Protein AF-A0A5K3F101-F1 (afdb_monomer)

Solvent-accessible surface area (backbone atoms only — not comparable to full-atom values): 5282 Å² total; per-residue (Å²): 139,70,47,68,75,38,82,46,77,52,74,52,74,45,78,47,72,58,96,55,89,89,52,74,72,45,77,50,76,51,76,50,52,38,64,64,68,98,68,91,78,79,74,54,55,84,88,72,68,72,51,76,77,51,61,90,74,43,43,74,52,95,70,34,67,39,80,52,80,71,73,80,76,79,80,77,126

Radius of gyration: 19.16 Å; Cα contacts (8 Å, |Δi|>4): 78; chains: 1; bounding box: 38×24×55 Å

pLDDT: mean 87.59, std 13.27, range [43.16, 98.19]

Sequence (77 aa):
MVWAASTEVGCAIHQCLPEHSDLRPFYEIACVYSPGEILLVGRPYKEGPSCSKCPQGYGCHRNQCYAKPLLPITSTL

Mean predicted aligned error: 8.03 Å

Organism: Mesocestoides corti (NCBI:txid53468)

Foldseek 3Di:
DQQQQWDDKDKDKDWDDDPDDPDDIDIDMDMDTPVDDPDDPDDSDDDDQQPPDADPQWDADPSHTDRDPPPPPPPDD

InterPro domains:
  IPR035940 CAP superfamily [G3DSA:3.40.33.10] (1-69)
  IPR035940 CAP superfamily [SSF55797] (1-46)

Secondary structure (DSSP, 8-state):
---TT--EEEEEEEEEPPSSTTSPPEEEEEEEEES--SS--S-SS--SSTTTTPPTTEEEETTEEEEPPP-------

Structure (mmCIF, N/CA/C/O backbone):
data_AF-A0A5K3F101-F1
#
_entry.id   AF-A0A5K3F101-F1
#
loop_
_atom_site.group_PDB
_atom_site.id
_atom_site.type_symbol
_atom_site.label_atom_id
_atom_site.label_alt_id
_atom_site.label_comp_id
_atom_site.label_asym_id
_atom_site.label_entity_id
_atom_site.label_seq_id
_atom_site.pdbx_PDB_ins_code
_atom_site.Cartn_x
_atom_site.Cartn_y
_atom_site.Cartn_z
_atom_site.occupancy
_atom_site.B_iso_or_equiv
_atom_site.auth_seq_id
_atom_site.auth_comp_id
_atom_site.auth_asym_id
_atom_site.auth_atom_id
_atom_site.pdbx_PDB_model_num
ATOM 1 N N . MET A 1 1 ? -1.193 2.924 -3.370 1.00 86.31 1 MET A N 1
ATOM 2 C CA . MET A 1 1 ? -2.247 1.896 -3.240 1.00 86.31 1 MET A CA 1
ATOM 3 C C . MET A 1 1 ? -2.976 2.098 -1.916 1.00 86.31 1 MET A C 1
ATOM 5 O O . MET A 1 1 ? -2.320 2.511 -0.971 1.00 86.31 1 MET A O 1
ATOM 9 N N . VAL A 1 2 ? -4.299 1.897 -1.855 1.00 93.25 2 VAL A N 1
ATOM 10 C CA . VAL A 1 2 ? -5.150 2.263 -0.691 1.00 93.25 2 VAL A CA 1
ATOM 11 C C . VAL A 1 2 ? -6.138 1.161 -0.272 1.00 93.25 2 VAL A C 1
ATOM 13 O O . VAL A 1 2 ? -7.132 1.441 0.392 1.00 93.25 2 VAL A O 1
ATOM 16 N N . TRP A 1 3 ? -5.900 -0.086 -0.684 1.00 94.81 3 TRP A N 1
ATOM 17 C CA . TRP A 1 3 ? -6.779 -1.212 -0.361 1.00 94.81 3 TRP A CA 1
ATOM 18 C C . TRP A 1 3 ? -6.586 -1.637 1.095 1.00 94.81 3 TRP A C 1
ATOM 20 O O . TRP A 1 3 ? -5.536 -2.164 1.450 1.00 94.81 3 TRP A O 1
ATOM 30 N N . ALA A 1 4 ? -7.583 -1.396 1.947 1.00 94.31 4 ALA A N 1
ATOM 31 C CA . ALA A 1 4 ? -7.470 -1.577 3.395 1.00 94.31 4 ALA A CA 1
ATOM 32 C C . ALA A 1 4 ? -7.247 -3.033 3.826 1.00 94.31 4 ALA A C 1
ATOM 34 O O . ALA A 1 4 ? -6.780 -3.264 4.937 1.00 94.31 4 ALA A O 1
ATOM 35 N N . ALA A 1 5 ? -7.597 -4.001 2.975 1.00 92.31 5 ALA A N 1
ATOM 36 C CA . ALA A 1 5 ? -7.354 -5.412 3.251 1.00 92.31 5 ALA A CA 1
ATOM 37 C C . ALA A 1 5 ? -5.894 -5.824 3.001 1.00 92.31 5 ALA A C 1
ATOM 39 O O . ALA A 1 5 ? -5.459 -6.811 3.582 1.00 92.31 5 ALA A O 1
ATOM 40 N N . SER A 1 6 ? -5.145 -5.090 2.168 1.00 94.19 6 SER A N 1
ATOM 41 C CA . SER A 1 6 ? -3.746 -5.396 1.855 1.00 94.19 6 SER A CA 1
ATOM 42 C C . SER A 1 6 ? -2.823 -4.888 2.964 1.00 94.19 6 SER A C 1
ATOM 44 O O . SER A 1 6 ? -2.833 -3.704 3.297 1.00 94.19 6 SER A O 1
ATOM 46 N N . THR A 1 7 ? -1.998 -5.772 3.515 1.00 92.81 7 THR A N 1
ATOM 47 C CA . THR A 1 7 ? -1.094 -5.495 4.645 1.00 92.81 7 THR A CA 1
ATOM 48 C C . THR A 1 7 ? 0.382 -5.536 4.266 1.00 92.81 7 THR A C 1
ATOM 50 O O . THR A 1 7 ? 1.226 -5.067 5.026 1.00 92.81 7 THR A O 1
ATOM 53 N N . GLU A 1 8 ? 0.701 -6.082 3.098 1.00 94.38 8 GLU A N 1
ATOM 54 C CA . GLU A 1 8 ? 2.058 -6.307 2.616 1.00 94.38 8 GLU A CA 1
ATOM 55 C C . GLU A 1 8 ? 2.194 -5.838 1.164 1.00 94.38 8 GLU A C 1
ATOM 57 O O . GLU A 1 8 ? 1.238 -5.868 0.381 1.00 94.38 8 GLU A O 1
ATOM 62 N N . VAL A 1 9 ? 3.405 -5.418 0.796 1.00 96.00 9 VAL A N 1
ATOM 63 C CA . VAL A 1 9 ? 3.764 -5.028 -0.568 1.00 96.00 9 VAL A CA 1
ATOM 64 C C . VAL A 1 9 ? 5.187 -5.479 -0.879 1.00 96.00 9 VAL A C 1
ATOM 66 O O . VAL A 1 9 ? 6.100 -5.264 -0.085 1.00 96.00 9 VAL A O 1
ATOM 69 N N . GLY A 1 10 ? 5.376 -6.078 -2.051 1.00 97.50 10 GLY A N 1
ATOM 70 C CA . GLY A 1 10 ? 6.685 -6.354 -2.634 1.00 97.50 10 GLY A CA 1
ATOM 71 C C . GLY A 1 10 ? 6.785 -5.684 -3.997 1.00 97.50 10 GLY A C 1
ATOM 72 O O . GLY A 1 10 ? 5.856 -5.790 -4.792 1.00 97.50 10 GLY A O 1
ATOM 73 N N . CYS A 1 11 ? 7.886 -4.991 -4.276 1.00 98.06 11 CYS A N 1
ATOM 74 C CA . CYS A 1 11 ? 8.106 -4.332 -5.562 1.00 98.06 11 CYS A CA 1
ATOM 75 C C . CYS A 1 11 ? 9.449 -4.743 -6.167 1.00 98.06 11 CYS A C 1
ATOM 77 O O . CYS A 1 11 ? 10.415 -4.977 -5.443 1.00 98.06 11 CYS A O 1
ATOM 79 N N . ALA A 1 12 ? 9.510 -4.772 -7.493 1.00 98.19 12 ALA A N 1
ATOM 80 C CA . ALA A 1 12 ? 10.723 -4.968 -8.270 1.00 98.19 12 ALA A CA 1
ATOM 81 C C . ALA A 1 12 ? 10.804 -3.896 -9.358 1.00 98.19 12 ALA A C 1
ATOM 83 O O . ALA A 1 12 ? 9.784 -3.499 -9.920 1.00 98.19 12 ALA A O 1
ATOM 84 N N . ILE A 1 13 ? 12.018 -3.431 -9.644 1.00 97.25 13 ILE A N 1
ATOM 85 C CA . ILE A 1 13 ? 12.297 -2.460 -10.700 1.00 97.25 13 ILE A CA 1
ATOM 86 C C . ILE A 1 13 ? 13.303 -3.055 -11.682 1.00 97.25 13 ILE A C 1
ATOM 88 O O . ILE A 1 13 ? 14.273 -3.692 -11.269 1.00 97.25 13 ILE A O 1
ATOM 92 N N . HIS A 1 14 ? 13.076 -2.848 -12.973 1.00 95.69 14 HIS A N 1
ATOM 93 C CA . HIS A 1 14 ? 13.947 -3.315 -14.042 1.00 95.69 14 HIS A CA 1
ATOM 94 C C . HIS A 1 14 ? 14.146 -2.224 -15.093 1.00 95.69 14 HIS A C 1
ATOM 96 O O . HIS A 1 14 ? 13.224 -1.470 -15.394 1.00 95.69 14 HIS A O 1
ATOM 102 N N . GLN A 1 15 ? 15.355 -2.126 -15.644 1.00 93.81 15 GLN A N 1
ATOM 103 C CA . GLN A 1 15 ? 15.632 -1.243 -16.771 1.00 93.81 15 GLN A CA 1
ATOM 104 C C . GLN A 1 15 ? 15.431 -2.014 -18.075 1.00 93.81 15 GLN A C 1
ATOM 106 O O . GLN A 1 15 ? 16.203 -2.917 -18.387 1.00 93.81 15 GLN A O 1
ATOM 111 N N . CYS A 1 16 ? 14.426 -1.626 -18.848 1.00 90.69 16 CYS A N 1
ATOM 112 C CA . CYS A 1 16 ? 14.103 -2.230 -20.129 1.00 90.69 16 CYS A CA 1
ATOM 113 C C . CYS A 1 16 ? 14.868 -1.519 -21.253 1.00 90.69 16 CYS A C 1
ATOM 115 O O . CYS A 1 16 ? 14.804 -0.292 -21.404 1.00 90.69 16 CYS A O 1
ATOM 117 N N . LEU A 1 17 ? 15.589 -2.304 -22.053 1.00 87.94 17 LEU A N 1
ATOM 118 C CA . LEU A 1 17 ? 16.225 -1.856 -23.288 1.00 87.94 17 LEU A CA 1
ATOM 119 C C . LEU A 1 17 ? 15.294 -2.228 -24.449 1.00 87.94 17 LEU A C 1
ATOM 121 O O . LEU A 1 17 ? 15.008 -3.411 -24.622 1.00 87.94 17 LEU A O 1
ATOM 125 N N . PRO A 1 18 ? 14.771 -1.256 -25.208 1.00 81.56 18 PRO A N 1
ATOM 126 C CA . PRO A 1 18 ? 13.852 -1.558 -26.293 1.00 81.56 18 PRO A CA 1
ATOM 127 C C . PRO A 1 18 ? 14.547 -2.342 -27.411 1.00 81.56 18 PRO A C 1
ATOM 129 O O . PRO A 1 18 ? 15.678 -2.046 -27.790 1.00 81.56 18 PRO A O 1
ATOM 132 N N . GLU A 1 19 ? 13.841 -3.340 -27.939 1.00 75.25 19 GLU A N 1
ATOM 133 C CA . GLU A 1 19 ? 14.331 -4.251 -28.985 1.00 75.25 19 GLU A CA 1
ATOM 134 C C . GLU A 1 19 ? 14.457 -3.551 -30.355 1.00 75.25 19 GLU A C 1
ATOM 136 O O . GLU A 1 19 ? 15.281 -3.926 -31.186 1.00 75.25 19 GLU A O 1
ATOM 141 N N . HIS A 1 20 ? 13.687 -2.473 -30.559 1.00 75.62 20 HIS A N 1
ATOM 142 C CA . HIS A 1 20 ? 13.761 -1.583 -31.718 1.00 75.62 20 HIS A CA 1
ATOM 143 C C . HIS A 1 20 ? 14.298 -0.197 -31.320 1.00 75.62 20 HIS A C 1
ATOM 145 O O . HIS A 1 20 ? 13.902 0.379 -30.306 1.00 75.62 20 HIS A O 1
ATOM 151 N N . SER A 1 21 ? 15.199 0.336 -32.149 1.00 65.00 21 SER A N 1
ATOM 152 C CA . SER A 1 21 ? 16.135 1.434 -31.852 1.00 65.00 21 SER A CA 1
ATOM 153 C C . SER A 1 21 ? 15.534 2.820 -31.602 1.00 65.00 21 SER A C 1
ATOM 155 O O . SER A 1 21 ? 16.273 3.737 -31.249 1.00 65.00 21 SER A O 1
ATOM 157 N N . ASP A 1 22 ? 14.228 3.000 -31.789 1.00 75.50 22 ASP A N 1
ATOM 158 C CA . ASP A 1 22 ? 13.602 4.329 -31.753 1.00 75.50 22 ASP A CA 1
ATOM 159 C C . ASP A 1 22 ? 13.118 4.731 -30.352 1.00 75.50 22 ASP A C 1
ATOM 161 O O . ASP A 1 22 ? 12.735 5.880 -30.114 1.00 75.50 22 ASP A O 1
ATOM 165 N N . LEU A 1 23 ? 13.155 3.801 -29.395 1.00 75.94 23 LEU A N 1
ATOM 166 C CA . LEU A 1 23 ? 12.775 4.054 -28.011 1.00 75.94 23 LEU A CA 1
ATOM 167 C C . LEU A 1 23 ? 14.016 4.225 -27.129 1.00 75.94 23 LEU A C 1
ATOM 169 O O . LEU A 1 23 ? 15.041 3.567 -27.297 1.00 75.94 23 LEU A O 1
ATOM 173 N N . ARG A 1 24 ? 13.920 5.123 -26.146 1.00 84.31 24 ARG A N 1
ATOM 174 C CA . ARG A 1 24 ? 14.955 5.278 -25.116 1.00 84.31 24 ARG A CA 1
ATOM 175 C C . ARG A 1 24 ? 14.794 4.197 -24.042 1.00 84.31 24 ARG A C 1
ATOM 177 O O . ARG A 1 24 ? 13.659 3.789 -23.788 1.00 84.31 24 ARG A O 1
ATOM 184 N N . PRO A 1 25 ? 15.888 3.767 -23.380 1.00 87.94 25 PRO A N 1
ATOM 185 C CA . PRO A 1 25 ? 15.791 2.895 -22.216 1.00 87.94 25 PRO A CA 1
ATOM 186 C C . PRO A 1 25 ? 14.828 3.483 -21.182 1.00 87.94 25 PRO A C 1
ATOM 188 O O . PRO A 1 25 ? 14.863 4.688 -20.918 1.00 87.94 25 PRO A O 1
ATOM 191 N N . PHE A 1 26 ? 13.989 2.638 -20.592 1.00 90.69 26 PHE A N 1
ATOM 192 C CA . PHE A 1 26 ? 13.021 3.041 -19.574 1.00 90.69 26 PHE A CA 1
ATOM 193 C C . PHE A 1 26 ? 13.079 2.096 -18.376 1.00 90.69 26 PHE A C 1
ATOM 195 O O . PHE A 1 26 ? 13.609 0.994 -18.470 1.00 90.69 26 PHE A O 1
ATOM 202 N N . TYR A 1 27 ? 12.563 2.543 -17.234 1.00 94.69 27 TYR A N 1
ATOM 203 C CA . TYR A 1 27 ? 12.441 1.705 -16.047 1.00 94.69 27 TYR A CA 1
ATOM 204 C C . TYR A 1 27 ? 10.998 1.251 -15.891 1.00 94.69 27 TYR A C 1
ATOM 206 O O . TYR A 1 27 ? 10.081 2.072 -15.914 1.00 94.69 27 TYR A O 1
ATOM 214 N N . GLU A 1 28 ? 10.814 -0.045 -15.697 1.00 95.00 28 GLU A N 1
ATOM 215 C CA . GLU A 1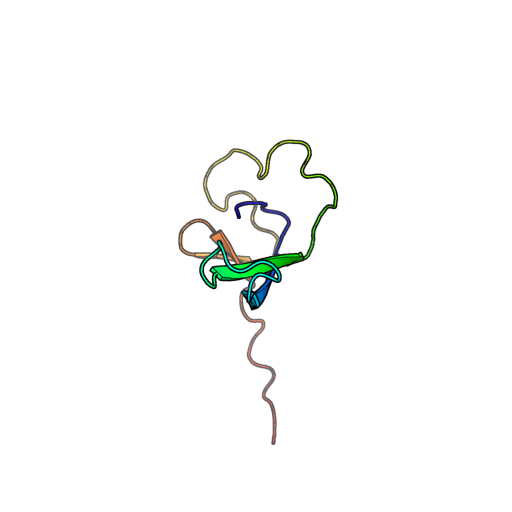 28 ? 9.543 -0.646 -15.334 1.00 95.00 28 GLU A CA 1
ATOM 216 C C . GLU A 1 28 ? 9.579 -1.042 -13.861 1.00 95.00 28 GLU A C 1
ATOM 218 O O . GLU A 1 28 ? 10.542 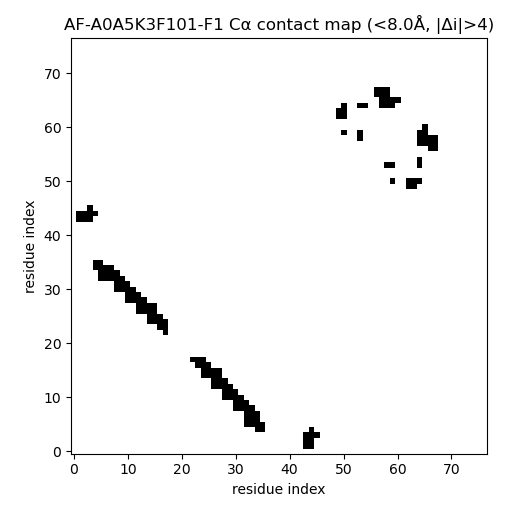-1.648 -13.389 1.00 95.00 28 GLU A O 1
ATOM 223 N N . ILE A 1 29 ? 8.534 -0.675 -13.123 1.00 96.94 29 ILE A N 1
ATOM 224 C CA . ILE A 1 29 ? 8.341 -1.075 -11.733 1.00 96.94 29 ILE A CA 1
ATOM 225 C C . ILE A 1 29 ? 7.053 -1.881 -11.627 1.00 96.94 29 ILE A C 1
ATOM 227 O O . ILE A 1 29 ? 5.984 -1.424 -12.028 1.00 96.94 29 ILE A O 1
ATOM 231 N N . ALA A 1 30 ? 7.157 -3.070 -11.045 1.00 96.31 30 ALA A N 1
ATOM 232 C CA . ALA A 1 30 ? 6.022 -3.917 -10.722 1.00 96.31 30 ALA A CA 1
ATOM 233 C C . ALA A 1 30 ? 5.912 -4.048 -9.203 1.00 96.31 30 ALA A C 1
ATOM 235 O O . ALA A 1 30 ? 6.909 -4.296 -8.526 1.00 96.31 30 ALA A O 1
ATOM 236 N N . CYS A 1 31 ? 4.702 -3.896 -8.667 1.00 96.06 31 CYS A N 1
ATOM 237 C CA . CYS A 1 31 ? 4.406 -4.102 -7.252 1.00 96.06 31 CYS A CA 1
ATOM 238 C C . CYS A 1 31 ? 3.271 -5.114 -7.094 1.00 96.06 31 CYS A C 1
ATOM 240 O O . CYS A 1 31 ? 2.256 -5.028 -7.783 1.00 96.06 31 CYS A O 1
ATOM 242 N N . VAL A 1 32 ? 3.434 -6.036 -6.150 1.00 95.31 32 VAL A N 1
ATOM 243 C CA . VAL A 1 32 ? 2.453 -7.051 -5.761 1.00 95.31 32 VAL A CA 1
ATOM 244 C C . VAL A 1 32 ? 2.042 -6.796 -4.315 1.00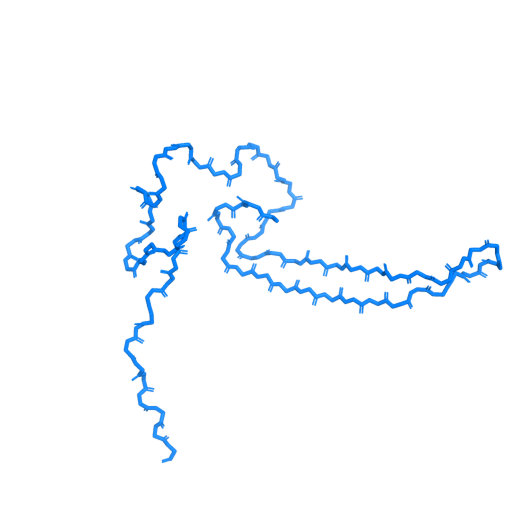 95.31 32 VAL A C 1
ATOM 246 O O . VAL A 1 32 ? 2.884 -6.491 -3.470 1.00 95.31 32 VAL A O 1
ATOM 249 N N . TYR A 1 33 ? 0.746 -6.909 -4.033 1.00 94.25 33 TYR A N 1
ATOM 250 C CA . TYR A 1 33 ? 0.154 -6.635 -2.723 1.00 94.25 33 TYR A CA 1
ATOM 251 C C . TYR A 1 33 ? -0.446 -7.913 -2.130 1.00 94.25 33 TYR A C 1
ATOM 253 O O . TYR A 1 33 ? -1.031 -8.710 -2.862 1.00 94.25 33 TYR A O 1
ATOM 261 N N . SER A 1 34 ? -0.317 -8.097 -0.814 1.00 94.56 34 SER A N 1
ATOM 262 C CA . SER A 1 34 ? -0.865 -9.241 -0.072 1.00 94.56 34 SER A CA 1
ATOM 263 C C . SER A 1 34 ? -1.617 -8.767 1.183 1.00 94.56 34 SER A C 1
ATOM 265 O O . SER A 1 34 ? -1.112 -7.898 1.895 1.00 94.56 34 SER A O 1
ATOM 267 N N . PRO A 1 35 ? -2.817 -9.295 1.478 1.00 93.62 35 PRO A N 1
ATOM 268 C CA . PRO A 1 35 ? -3.717 -9.977 0.551 1.00 93.62 35 PRO A CA 1
ATOM 269 C C . PRO A 1 35 ? -4.013 -9.116 -0.683 1.00 93.62 35 PRO A C 1
ATOM 271 O O . PRO A 1 35 ? -4.235 -7.907 -0.573 1.00 93.62 35 PRO A O 1
ATOM 274 N N . GLY A 1 36 ? -3.985 -9.741 -1.857 1.00 88.19 36 GLY A N 1
ATOM 275 C CA . GLY A 1 36 ? -4.283 -9.109 -3.139 1.00 88.19 36 GLY A CA 1
ATOM 276 C C . GLY A 1 36 ? -5.484 -9.767 -3.805 1.00 88.19 36 GLY A C 1
ATOM 277 O O . GLY A 1 36 ? -5.797 -10.925 -3.534 1.00 88.19 36 GLY A O 1
ATOM 278 N N . GLU A 1 37 ? -6.140 -9.035 -4.698 1.00 86.44 37 GLU A N 1
ATOM 279 C CA . GLU A 1 37 ? -7.212 -9.554 -5.548 1.00 86.44 37 GLU A CA 1
ATOM 280 C C . GLU A 1 37 ? -6.828 -9.384 -7.018 1.00 86.44 37 GLU A C 1
ATOM 282 O O . GLU A 1 37 ? -6.188 -8.399 -7.387 1.00 86.44 37 GLU A O 1
ATOM 287 N N . ILE A 1 38 ? -7.231 -10.337 -7.866 1.00 85.06 38 ILE A N 1
ATOM 288 C CA . ILE A 1 38 ? -6.990 -10.266 -9.319 1.00 85.06 38 ILE A CA 1
ATOM 289 C C . ILE A 1 38 ? -7.782 -9.103 -9.937 1.00 85.06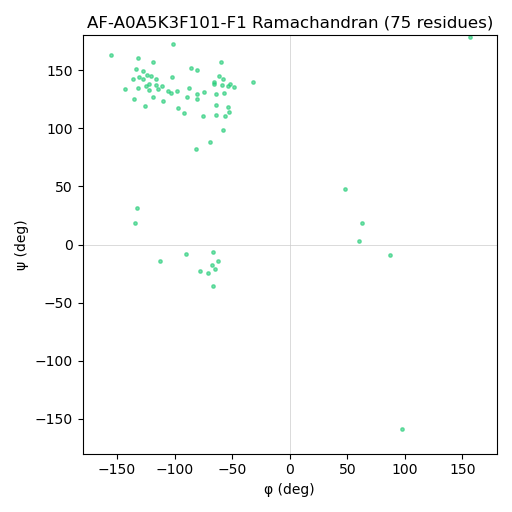 38 ILE A C 1
ATOM 291 O O . ILE A 1 38 ? -7.304 -8.440 -10.854 1.00 85.06 38 ILE A O 1
ATOM 295 N N . LEU A 1 39 ? -8.987 -8.841 -9.422 1.00 87.19 39 LEU A N 1
ATOM 296 C CA . LEU A 1 39 ? -9.862 -7.757 -9.857 1.00 87.19 39 LEU A CA 1
ATOM 297 C C . LEU A 1 39 ? -10.249 -6.906 -8.646 1.00 87.19 39 LEU A C 1
ATOM 299 O O . LEU A 1 39 ? -10.894 -7.394 -7.726 1.00 87.19 39 LEU A O 1
ATOM 303 N N . LEU A 1 40 ? -9.892 -5.622 -8.662 1.00 86.50 40 LEU A N 1
ATOM 304 C CA . LEU A 1 40 ? -10.239 -4.678 -7.596 1.00 86.50 40 LEU A CA 1
ATOM 305 C C . LEU A 1 40 ? -11.674 -4.168 -7.785 1.00 86.50 40 LEU A C 1
ATOM 307 O O . LEU A 1 40 ? -11.897 -3.097 -8.351 1.00 86.50 40 LEU A O 1
ATOM 311 N N . VAL A 1 41 ? -12.658 -4.949 -7.339 1.00 91.62 41 VAL A N 1
ATOM 312 C CA . VAL A 1 41 ? -14.081 -4.595 -7.439 1.00 91.62 41 VAL A CA 1
ATOM 313 C C . VAL A 1 41 ? -14.574 -3.994 -6.121 1.00 91.62 41 VAL A C 1
ATOM 315 O O . VAL A 1 41 ? -14.377 -4.557 -5.050 1.00 91.62 41 VAL A O 1
ATOM 318 N N . GLY A 1 42 ? -15.275 -2.861 -6.190 1.00 92.06 42 GLY A N 1
ATOM 319 C CA . GLY A 1 42 ? -15.883 -2.218 -5.022 1.00 92.06 42 GLY A CA 1
ATOM 320 C C . GLY A 1 42 ? -15.046 -1.084 -4.429 1.00 92.06 42 GLY A C 1
ATOM 321 O O . GLY A 1 42 ? -14.241 -0.455 -5.115 1.00 92.06 42 GLY A O 1
ATOM 322 N N . ARG A 1 43 ? -15.299 -0.753 -3.156 1.00 94.00 43 ARG A N 1
ATOM 323 C CA . ARG A 1 43 ? -14.604 0.345 -2.468 1.00 94.00 43 ARG A CA 1
ATOM 324 C C . ARG A 1 43 ? -13.310 -0.167 -1.825 1.00 94.00 43 ARG A C 1
ATOM 326 O O . ARG A 1 43 ? -13.370 -1.160 -1.106 1.00 94.00 43 ARG A O 1
ATOM 333 N N . PRO A 1 44 ? -12.185 0.554 -1.965 1.00 94.62 44 PRO A N 1
ATOM 334 C CA . PRO A 1 44 ? -10.895 0.117 -1.431 1.00 94.62 44 PRO A CA 1
ATOM 335 C C . PRO A 1 44 ? -10.815 0.086 0.093 1.00 94.62 44 PRO A C 1
ATOM 337 O O . PRO A 1 44 ? -9.936 -0.550 0.663 1.00 94.62 44 PRO A O 1
ATOM 340 N N . TYR A 1 45 ? -11.731 0.769 0.767 1.00 95.25 45 TYR A N 1
ATOM 341 C CA . TYR A 1 45 ? -11.839 0.781 2.213 1.00 95.25 45 TYR A CA 1
ATOM 342 C C . TYR A 1 45 ? -13.272 1.111 2.621 1.00 95.25 45 TYR A C 1
ATOM 344 O O . TYR A 1 45 ? -14.078 1.631 1.841 1.00 95.25 45 TYR A O 1
ATOM 352 N N . LYS A 1 46 ? -13.593 0.818 3.880 1.00 95.50 46 LYS A N 1
ATOM 353 C CA . LYS A 1 46 ? -14.864 1.207 4.480 1.00 95.50 46 LYS A CA 1
ATOM 354 C C . LYS A 1 46 ? -14.809 2.668 4.913 1.00 95.50 46 LYS A C 1
ATOM 356 O O . LYS A 1 46 ? -13.896 3.068 5.626 1.00 95.50 46 LYS A O 1
ATOM 361 N N . GLU A 1 47 ? -15.804 3.442 4.503 1.00 97.00 47 GLU A N 1
ATOM 362 C CA . GLU A 1 47 ? -15.953 4.837 4.912 1.00 97.00 47 GLU A CA 1
ATOM 363 C C . GLU A 1 47 ? -16.229 4.953 6.420 1.00 97.00 47 GLU A C 1
ATOM 365 O O . GLU A 1 47 ? -16.970 4.147 6.995 1.00 97.00 47 GLU A O 1
ATOM 370 N N . GLY A 1 48 ? -15.618 5.951 7.057 1.00 97.19 48 GLY A N 1
ATOM 371 C CA . GLY A 1 48 ? -15.790 6.254 8.474 1.00 97.19 48 GLY A CA 1
ATOM 372 C C . GLY A 1 48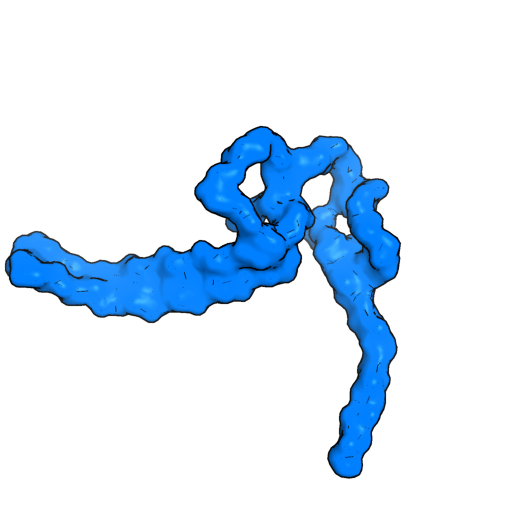 ? -14.604 7.029 9.055 1.00 97.19 48 GLY A C 1
ATOM 373 O O . GLY A 1 48 ? -13.628 7.283 8.345 1.00 97.19 48 GLY A O 1
ATOM 374 N N . PRO A 1 49 ? -14.663 7.397 10.348 1.00 98.06 49 PRO A N 1
ATOM 375 C CA . PRO A 1 49 ? -13.540 8.028 11.032 1.00 98.06 49 PRO A CA 1
ATOM 376 C C . PRO A 1 49 ? -12.287 7.148 10.980 1.00 98.06 49 PRO A C 1
ATOM 378 O O . PRO A 1 49 ? -12.380 5.921 11.122 1.00 98.06 49 PRO A O 1
ATOM 381 N N . SER A 1 50 ? -11.117 7.773 10.821 1.00 97.06 50 SER A N 1
ATOM 382 C CA . SER A 1 50 ? -9.821 7.087 10.789 1.00 97.06 50 SER A CA 1
ATOM 383 C C . SER A 1 50 ? -9.674 6.111 11.953 1.00 97.06 50 SER A C 1
ATOM 385 O O . SER A 1 50 ? -10.004 6.432 13.092 1.00 97.06 50 SER A O 1
ATOM 387 N N . CYS A 1 51 ? -9.170 4.911 11.666 1.00 95.94 51 CYS A N 1
ATOM 388 C CA .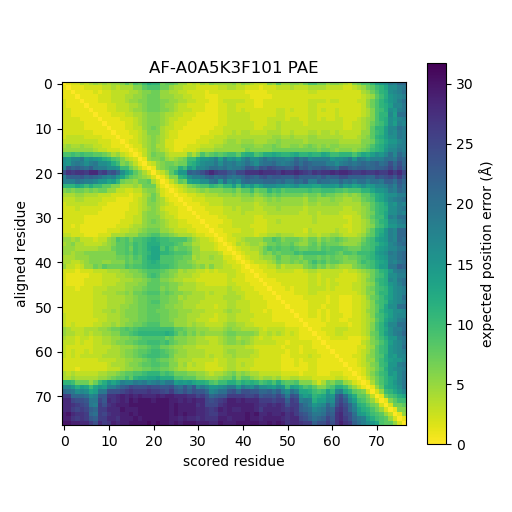 CYS A 1 51 ? -8.895 3.863 12.652 1.00 95.94 51 CYS A CA 1
ATOM 389 C C . CYS A 1 51 ? -10.097 3.345 13.473 1.00 95.94 51 CYS A C 1
ATOM 391 O O . CYS A 1 51 ? -9.915 2.450 14.296 1.00 95.94 51 CYS A O 1
ATOM 393 N N . SER A 1 52 ? -11.327 3.813 13.223 1.00 96.88 52 SER A N 1
ATOM 394 C CA . SER A 1 52 ? -12.531 3.366 13.952 1.00 96.88 52 SER A CA 1
ATOM 395 C C . SER A 1 52 ? -12.847 1.872 13.793 1.00 96.88 52 SER A C 1
ATOM 397 O O . SER A 1 52 ? -13.658 1.330 14.541 1.00 96.88 52 SER A O 1
ATOM 399 N N . LYS A 1 53 ? -12.215 1.204 12.818 1.00 96.50 53 LYS A N 1
ATOM 400 C CA . LYS A 1 53 ? -12.372 -0.227 12.521 1.00 96.50 53 LYS A CA 1
ATOM 401 C C . LYS A 1 53 ? -11.043 -0.957 12.326 1.00 96.50 53 LYS A C 1
ATOM 403 O O . LYS A 1 53 ? -10.978 -1.891 11.532 1.00 96.50 53 LYS A O 1
ATOM 408 N N . CYS A 1 54 ? -9.982 -0.534 13.013 1.00 95.56 54 CYS A N 1
ATOM 409 C CA . CYS A 1 54 ? -8.752 -1.325 13.015 1.00 95.56 54 CYS A CA 1
ATOM 410 C C . CYS A 1 54 ? -8.995 -2.723 13.616 1.00 95.56 54 CYS A C 1
ATOM 412 O O . CYS A 1 54 ? -9.780 -2.839 14.563 1.00 95.56 54 CYS A O 1
ATOM 414 N N . PRO A 1 55 ? -8.325 -3.775 13.109 1.00 93.62 55 PRO A N 1
ATOM 415 C CA . PRO A 1 55 ? -8.420 -5.106 13.696 1.00 93.62 55 PRO A CA 1
ATOM 416 C C . PRO A 1 55 ? -7.946 -5.124 15.155 1.00 93.62 55 PRO A C 1
ATOM 418 O O . PRO A 1 55 ? -7.152 -4.284 15.590 1.00 93.62 55 PRO A O 1
ATOM 421 N N . GLN A 1 56 ? -8.410 -6.107 15.926 1.00 92.69 56 GLN A N 1
ATOM 422 C CA . GLN A 1 56 ? -7.985 -6.259 17.316 1.00 92.69 56 GLN A CA 1
ATOM 423 C C . GLN A 1 56 ? -6.461 -6.448 17.404 1.00 92.69 56 GLN A C 1
ATOM 425 O O . GLN A 1 56 ? -5.865 -7.160 16.602 1.00 92.69 56 GLN A O 1
ATOM 430 N N . GLY A 1 57 ? -5.823 -5.785 18.374 1.00 89.62 57 GLY A N 1
ATOM 431 C CA . GLY A 1 57 ? -4.364 -5.805 18.547 1.00 89.62 57 GLY A CA 1
ATOM 432 C C . GLY A 1 57 ? -3.608 -4.749 17.731 1.00 89.62 57 GLY A C 1
ATOM 433 O O . GLY A 1 57 ? -2.429 -4.518 17.990 1.00 89.62 57 GLY A O 1
ATOM 434 N N . TYR A 1 58 ? -4.274 -4.040 16.817 1.00 93.62 58 TYR A N 1
ATOM 435 C CA . TYR A 1 58 ? -3.653 -2.975 16.033 1.00 93.62 58 TYR A CA 1
ATOM 436 C C . TYR A 1 58 ? -3.686 -1.636 16.783 1.00 93.62 58 TYR A C 1
ATOM 438 O O . TYR A 1 58 ? -4.534 -1.379 17.642 1.00 93.62 58 TYR A O 1
ATOM 446 N N . GLY A 1 59 ? -2.709 -0.780 16.497 1.00 94.19 59 GLY A N 1
ATOM 447 C CA . GLY A 1 59 ? -2.704 0.626 16.891 1.00 94.19 59 GLY A CA 1
ATOM 448 C C . GLY A 1 59 ? -3.104 1.525 15.727 1.00 94.19 59 GLY A C 1
ATOM 449 O O . GLY A 1 59 ? -3.231 1.067 14.594 1.00 94.19 59 GLY A O 1
ATOM 450 N N . CYS A 1 60 ? -3.275 2.816 16.007 1.00 95.69 60 CYS A N 1
ATOM 451 C CA . CYS A 1 60 ? -3.480 3.835 14.984 1.00 95.69 60 CYS A CA 1
ATOM 452 C C . CYS A 1 60 ? -2.242 4.725 14.899 1.00 95.69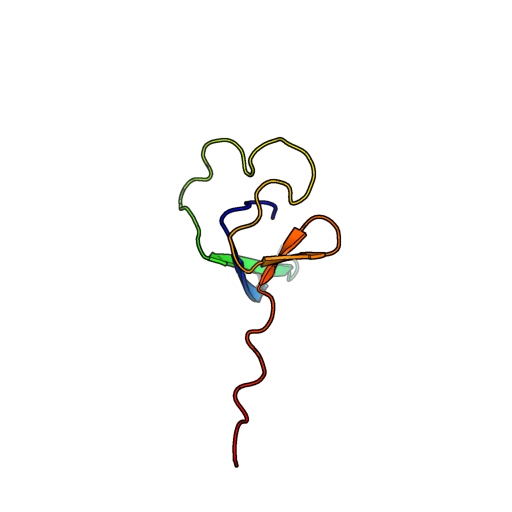 60 CYS A C 1
ATOM 454 O O . CYS A 1 60 ? -1.839 5.324 15.896 1.00 95.69 60 CYS A O 1
ATOM 456 N N . HIS A 1 61 ? -1.644 4.825 13.717 1.00 95.25 61 HIS A N 1
ATOM 457 C CA . HIS A 1 61 ? -0.536 5.730 13.450 1.00 95.25 61 HIS A CA 1
ATOM 458 C C . HIS A 1 61 ? -0.778 6.438 12.122 1.00 95.25 61 HIS A C 1
ATOM 460 O O . HIS A 1 61 ? -1.009 5.786 11.110 1.00 95.25 61 HIS A O 1
ATOM 466 N N . ARG A 1 62 ? -0.749 7.778 12.120 1.00 95.75 62 ARG A N 1
ATOM 467 C CA . ARG A 1 62 ? -0.967 8.600 10.911 1.00 95.75 62 ARG A CA 1
ATOM 468 C C . ARG A 1 62 ? -2.211 8.173 10.112 1.00 95.75 62 ARG A C 1
ATOM 470 O O . ARG A 1 62 ? -2.152 8.008 8.897 1.00 95.75 62 ARG A O 1
ATOM 477 N N . ASN A 1 63 ? -3.331 7.991 10.816 1.00 96.56 63 ASN A N 1
ATOM 478 C CA . ASN A 1 63 ? -4.619 7.543 10.267 1.00 96.56 63 ASN A CA 1
ATOM 479 C C . ASN A 1 63 ? -4.618 6.134 9.641 1.00 96.56 63 ASN A C 1
ATOM 481 O O . ASN A 1 63 ? -5.539 5.804 8.899 1.00 96.56 63 ASN A O 1
ATOM 485 N N . GLN A 1 64 ? -3.626 5.296 9.950 1.00 95.50 64 GLN A N 1
ATOM 486 C CA . GLN A 1 64 ? -3.520 3.922 9.459 1.00 95.50 64 GLN A CA 1
ATOM 487 C C . GLN A 1 64 ? -3.413 2.928 10.614 1.00 95.50 64 GLN A C 1
ATOM 489 O O . GLN A 1 64 ? -2.816 3.213 11.657 1.00 95.50 64 GLN A O 1
ATOM 494 N N . CYS A 1 65 ? -3.997 1.749 10.417 1.00 95.25 65 CYS A N 1
ATOM 495 C CA . CYS A 1 65 ? -3.862 0.642 11.349 1.00 95.25 65 CYS A CA 1
ATOM 496 C C . CYS A 1 65 ? -2.462 0.038 11.210 1.00 95.25 65 CYS A C 1
ATOM 498 O O . CYS A 1 65 ? -2.039 -0.266 10.100 1.00 95.25 65 CYS A O 1
ATOM 500 N N . TYR A 1 66 ? -1.760 -0.172 12.320 1.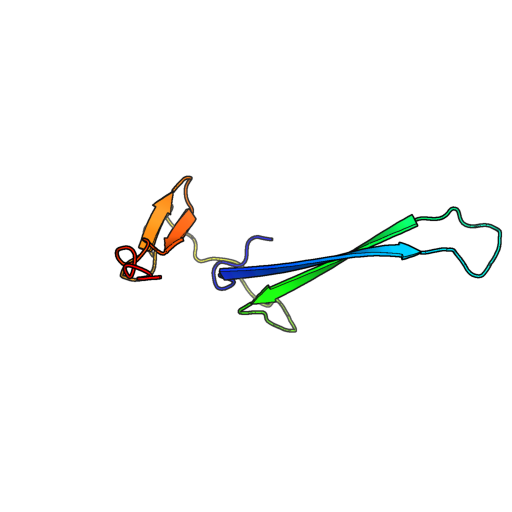00 93.50 66 TYR A N 1
ATOM 501 C CA . TYR A 1 66 ? -0.476 -0.875 12.323 1.00 93.50 66 TYR A CA 1
ATOM 502 C C . TYR A 1 66 ? -0.496 -2.006 13.345 1.00 93.50 66 TYR A C 1
ATOM 504 O O . TYR A 1 66 ? -1.085 -1.864 14.422 1.00 93.50 66 TYR A O 1
ATOM 512 N N . ALA A 1 67 ? 0.136 -3.131 13.013 1.00 89.75 67 ALA A N 1
ATOM 513 C CA . ALA A 1 67 ? 0.302 -4.220 13.960 1.00 89.75 67 ALA A CA 1
ATOM 514 C C . ALA A 1 67 ? 1.184 -3.719 15.109 1.00 89.75 67 ALA A C 1
ATOM 516 O O . ALA A 1 67 ? 2.322 -3.298 14.888 1.00 89.75 67 ALA A O 1
ATOM 517 N N . LYS A 1 68 ? 0.665 -3.726 16.341 1.00 81.81 68 LYS A N 1
ATOM 518 C CA . LYS A 1 68 ? 1.522 -3.478 17.501 1.00 81.81 68 LYS A CA 1
ATOM 519 C C . LYS A 1 68 ? 2.522 -4.631 17.552 1.00 81.81 68 LYS A C 1
ATOM 521 O O . LYS A 1 68 ? 2.071 -5.777 17.483 1.00 81.81 68 LYS A O 1
ATOM 526 N N . PRO A 1 69 ? 3.835 -4.372 17.666 1.00 69.75 69 PRO A N 1
ATOM 527 C CA . PRO A 1 69 ? 4.776 -5.445 17.917 1.00 69.75 69 PRO A CA 1
ATOM 528 C C . PRO A 1 69 ? 4.289 -6.189 19.159 1.00 69.75 69 PRO A C 1
ATOM 530 O O . PRO A 1 69 ? 4.165 -5.594 20.234 1.00 69.75 69 PRO A O 1
ATOM 533 N N . LEU A 1 70 ? 3.961 -7.472 19.005 1.00 64.31 70 LEU A N 1
ATOM 534 C CA . LEU A 1 70 ? 3.963 -8.367 20.152 1.00 64.31 70 LEU A CA 1
ATOM 535 C C . LEU A 1 70 ? 5.388 -8.272 20.703 1.00 64.31 70 LEU A C 1
ATOM 537 O O . LEU A 1 70 ? 6.332 -8.267 19.913 1.00 64.31 70 LEU A O 1
ATOM 541 N N . LEU A 1 71 ? 5.511 -8.046 22.013 1.00 61.44 71 LEU A N 1
ATOM 542 C CA . LEU A 1 71 ? 6.772 -7.824 22.731 1.00 61.44 71 LEU A CA 1
ATOM 543 C C . LEU A 1 71 ? 7.939 -8.604 22.104 1.00 61.44 71 LEU A C 1
ATOM 545 O O . LEU A 1 71 ? 7.726 -9.755 21.715 1.00 61.44 71 LEU A O 1
ATOM 549 N N . PRO A 1 72 ? 9.149 -8.017 22.013 1.00 56.41 72 PRO A N 1
ATOM 550 C CA . PRO A 1 72 ? 10.271 -8.662 21.348 1.00 56.41 72 PRO A CA 1
ATOM 551 C C . PRO A 1 72 ? 10.453 -10.059 21.934 1.00 56.41 72 PRO A C 1
ATOM 553 O O . PRO A 1 72 ? 10.774 -10.202 23.115 1.00 56.41 72 PRO A O 1
ATOM 556 N N . ILE A 1 73 ? 10.227 -11.086 21.107 1.00 57.78 73 ILE A N 1
ATOM 557 C CA . ILE A 1 73 ? 10.717 -12.428 21.393 1.00 57.78 73 ILE A CA 1
ATOM 558 C C . ILE A 1 73 ? 12.210 -12.209 21.558 1.00 57.78 73 ILE A C 1
ATOM 560 O O . ILE A 1 73 ? 12.878 -11.773 20.620 1.00 57.78 73 ILE A O 1
ATOM 564 N N . THR A 1 74 ? 12.702 -12.360 22.783 1.00 48.94 74 THR A N 1
ATOM 565 C CA . THR A 1 74 ? 14.119 -12.233 23.082 1.00 48.94 74 THR A CA 1
ATOM 566 C C . THR A 1 74 ? 14.819 -13.267 22.212 1.00 48.94 74 THR A C 1
ATOM 568 O O . THR A 1 74 ? 14.790 -14.455 22.521 1.00 48.94 74 THR A O 1
ATOM 571 N N . SER A 1 75 ? 15.364 -12.829 21.074 1.00 55.22 75 SER A N 1
ATOM 572 C CA . SER A 1 75 ? 16.231 -13.646 20.240 1.00 55.22 75 SER A CA 1
ATOM 573 C C . SER A 1 75 ? 17.503 -13.817 21.048 1.00 55.22 75 SER A C 1
ATOM 575 O O . SER A 1 75 ? 18.397 -12.976 21.013 1.00 55.22 75 SER A O 1
ATOM 577 N N . THR A 1 76 ? 17.514 -14.853 21.875 1.00 43.16 76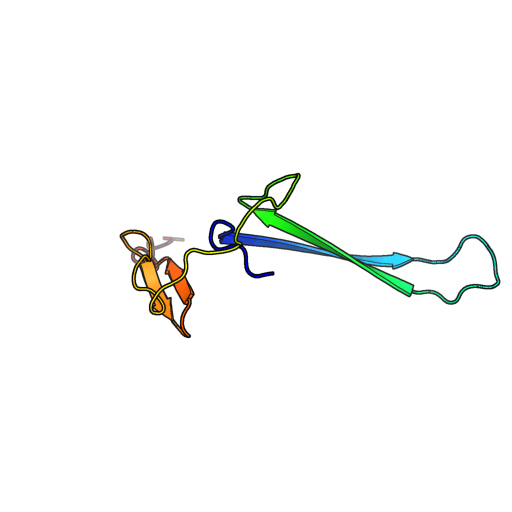 THR A N 1
ATOM 578 C CA . THR A 1 76 ? 18.724 -15.366 22.495 1.00 43.16 76 THR A CA 1
ATOM 579 C C . THR A 1 76 ? 19.592 -15.883 21.352 1.00 43.16 76 THR A C 1
ATOM 581 O O . THR A 1 76 ? 19.198 -16.802 20.634 1.00 43.16 76 THR A O 1
ATOM 584 N N . LEU A 1 77 ? 20.702 -15.180 21.120 1.00 48.16 77 LEU A N 1
ATOM 585 C CA . LEU A 1 77 ? 21.876 -15.722 20.439 1.00 48.16 77 LEU A CA 1
ATOM 586 C C . LEU A 1 77 ? 22.538 -16.762 21.345 1.00 48.16 77 LEU A C 1
ATOM 588 O O . LEU A 1 77 ? 22.521 -16.539 22.580 1.00 48.16 77 LEU A O 1
#